Protein AF-A0AAU9TCP2-F1 (afdb_monomer_lite)

Foldseek 3Di:
DKDKDKDKDFAPPPADDPCVVVLVPPDPVVVVVDPDSADRIKMKIWIADPPQGTDDMDIDGDHDQCPDDPPDPDDDSHPVVVVVVVCVVVVVVCSVPDD

Secondary structure (DSSP, 8-state):
-EEEEEEEEE-TTS---S-HHHHHTS-HHHHTT-S-SS--EEEEEEEEETTTEEEEEEEE----S-SS-TT--S---HHHHHHHHHHHHHHHHHHHH--

InterPro domains:
  IPR006823 Neutral/alkaline nonlysosomal ceramidase [PTHR12670] (9-82)
  IPR031329 Neutral/alkaline non-lysosomal ceramidase, N-terminal [PF04734] (9-81)

pLDDT: mean 87.65, std 13.38, range [34.12, 97.81]

Radius of gyration: 17.83 Å; chains: 1; bounding box: 42×34×37 Å

Structure (mmCIF, N/CA/C/O backbone):
data_AF-A0AAU9TCP2-F1
#
_entry.id   AF-A0AAU9TCP2-F1
#
loop_
_atom_site.group_PDB
_atom_site.id
_atom_site.type_symbol
_atom_site.label_atom_id
_atom_site.label_alt_id
_atom_site.label_comp_id
_atom_site.label_asym_id
_atom_site.label_entity_id
_atom_site.label_seq_id
_atom_site.pdbx_PDB_ins_code
_atom_site.Cartn_x
_atom_site.Cartn_y
_atom_site.Cartn_z
_atom_site.occupancy
_atom_site.B_iso_or_equiv
_atom_site.auth_seq_id
_atom_site.auth_comp_id
_atom_site.auth_asym_id
_atom_site.auth_atom_id
_atom_site.pdbx_PDB_model_num
ATOM 1 N N . MET A 1 1 ? -22.428 -7.202 17.640 1.00 81.88 1 MET A N 1
ATOM 2 C CA . MET A 1 1 ? -21.483 -8.288 17.286 1.00 81.88 1 MET A CA 1
ATOM 3 C C . MET A 1 1 ? -20.485 -7.700 16.302 1.00 81.88 1 MET A C 1
ATOM 5 O O . MET A 1 1 ? -20.866 -6.869 15.490 1.00 81.88 1 MET A O 1
ATOM 9 N N . LEU A 1 2 ? -19.207 -8.092 16.375 1.00 84.62 2 LEU A N 1
ATOM 10 C CA . LEU A 1 2 ? -18.188 -7.555 15.469 1.00 84.62 2 LEU A CA 1
ATOM 11 C C . LEU A 1 2 ? -18.212 -8.294 14.123 1.00 84.62 2 LEU A C 1
ATOM 13 O O . LEU A 1 2 ? -17.959 -9.496 14.059 1.00 84.62 2 LEU A O 1
ATOM 17 N N . VAL A 1 3 ? -18.454 -7.549 13.051 1.00 89.56 3 VAL A N 1
ATOM 18 C CA . VAL A 1 3 ? -18.435 -7.990 11.658 1.00 89.56 3 VAL A CA 1
ATOM 19 C C . VAL A 1 3 ? -17.198 -7.430 10.952 1.00 89.56 3 VAL A C 1
ATOM 21 O O . VAL A 1 3 ? -16.872 -6.243 11.047 1.00 89.56 3 VAL A O 1
ATOM 24 N N . LEU A 1 4 ? -16.515 -8.295 10.199 1.00 90.94 4 LEU A N 1
ATOM 25 C CA . LEU A 1 4 ? -15.391 -7.922 9.344 1.00 90.94 4 LEU A CA 1
ATOM 26 C C . LEU A 1 4 ? -15.849 -7.788 7.893 1.00 90.94 4 LEU A C 1
ATOM 28 O O . LEU A 1 4 ? -16.424 -8.715 7.325 1.00 90.94 4 LEU A O 1
ATOM 32 N N . GLN A 1 5 ? -15.560 -6.643 7.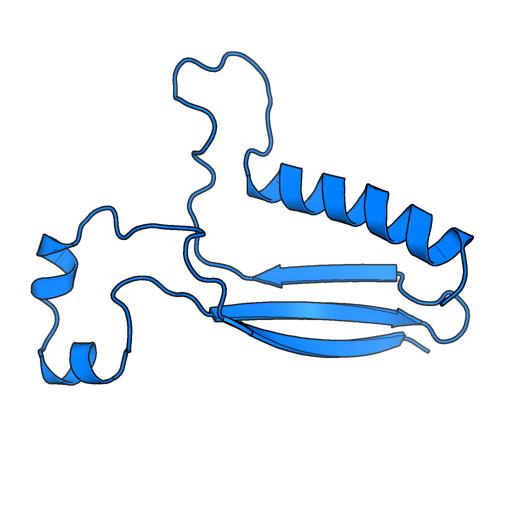278 1.00 89.50 5 GLN A N 1
ATOM 33 C CA . GLN A 1 5 ? -15.832 -6.399 5.862 1.00 89.50 5 GLN A CA 1
ATOM 34 C C . GLN A 1 5 ? -14.513 -6.209 5.107 1.00 89.50 5 GLN A C 1
ATOM 36 O O . GLN A 1 5 ? -13.785 -5.251 5.363 1.00 89.50 5 GLN A O 1
ATOM 41 N N . GLY A 1 6 ? -14.212 -7.119 4.179 1.00 93.56 6 GLY A N 1
ATOM 42 C CA . GLY A 1 6 ? -13.035 -7.048 3.310 1.00 93.56 6 GLY A CA 1
ATOM 43 C C . GLY A 1 6 ? -13.359 -6.415 1.958 1.00 93.56 6 GLY A C 1
ATOM 44 O O . GLY A 1 6 ? -14.383 -6.740 1.351 1.00 93.56 6 GLY A O 1
ATOM 45 N N . ARG A 1 7 ? -12.495 -5.519 1.473 1.00 93.25 7 ARG A N 1
ATOM 46 C CA . ARG A 1 7 ? -12.536 -4.981 0.105 1.00 93.25 7 ARG A CA 1
ATOM 47 C C . ARG A 1 7 ? -11.143 -4.998 -0.513 1.00 93.25 7 ARG A C 1
ATOM 49 O O . ARG A 1 7 ? -10.163 -4.745 0.179 1.00 93.25 7 ARG A O 1
ATOM 56 N N . ILE A 1 8 ? -11.096 -5.250 -1.814 1.00 96.00 8 ILE A N 1
ATOM 57 C CA . ILE A 1 8 ? -9.896 -5.153 -2.646 1.00 96.00 8 ILE A CA 1
ATOM 58 C C . ILE A 1 8 ? -10.201 -4.146 -3.755 1.00 96.00 8 ILE A C 1
ATOM 60 O O . ILE A 1 8 ? -11.333 -4.100 -4.246 1.00 96.00 8 ILE A O 1
ATOM 64 N N . GLY A 1 9 ? -9.226 -3.321 -4.120 1.00 94.81 9 GLY A N 1
ATOM 65 C CA . GLY A 1 9 ? -9.355 -2.396 -5.240 1.00 94.81 9 GLY A CA 1
ATOM 66 C C . GLY A 1 9 ? -8.008 -1.924 -5.764 1.00 94.81 9 GLY A C 1
ATOM 67 O O . GLY A 1 9 ? -7.017 -1.949 -5.039 1.00 94.81 9 GLY A O 1
ATOM 68 N N . ASP A 1 10 ? -7.998 -1.472 -7.015 1.00 95.56 10 ASP A N 1
ATOM 69 C CA . ASP A 1 10 ? -6.817 -0.884 -7.639 1.00 95.56 10 ASP A CA 1
ATOM 70 C C . ASP A 1 10 ? -6.688 0.598 -7.279 1.00 95.56 10 ASP A C 1
ATOM 72 O O . ASP A 1 10 ? -7.612 1.390 -7.490 1.00 95.56 10 ASP A O 1
ATOM 76 N N . LEU A 1 11 ? -5.512 0.983 -6.790 1.00 94.12 11 LEU A N 1
ATOM 77 C CA . LEU A 1 11 ? -5.114 2.365 -6.575 1.00 94.12 11 LEU A CA 1
ATOM 78 C C . LEU A 1 11 ? -3.975 2.726 -7.532 1.00 94.12 11 LEU A C 1
ATOM 80 O O . LEU A 1 11 ? -2.800 2.446 -7.290 1.00 94.12 11 LEU A O 1
ATOM 84 N N . LEU A 1 12 ? -4.352 3.357 -8.641 1.00 94.31 12 LEU A N 1
ATOM 85 C CA . LEU A 1 12 ? -3.416 3.863 -9.640 1.00 94.31 12 LEU A CA 1
ATOM 86 C C . LEU A 1 12 ? -2.792 5.187 -9.174 1.00 94.31 12 LEU A C 1
ATOM 88 O O . LEU A 1 12 ? -3.356 5.897 -8.344 1.00 94.31 12 LEU A O 1
ATOM 92 N N . ASP A 1 13 ? -1.611 5.504 -9.704 1.00 92.81 13 ASP A N 1
ATOM 93 C CA . ASP A 1 13 ? -0.907 6.782 -9.505 1.00 92.81 13 ASP A CA 1
ATOM 94 C C . ASP A 1 13 ? -0.519 7.131 -8.049 1.00 92.81 13 ASP A C 1
ATOM 96 O O . ASP A 1 13 ? -0.124 8.257 -7.752 1.00 92.81 13 ASP A O 1
ATOM 100 N N . ALA A 1 14 ? -0.548 6.155 -7.134 1.00 92.75 14 ALA A N 1
ATOM 101 C CA . ALA A 1 14 ? -0.141 6.316 -5.729 1.00 92.75 14 ALA A CA 1
ATOM 102 C C . ALA A 1 14 ? 1.302 5.852 -5.427 1.00 92.75 14 ALA A C 1
ATOM 104 O O . ALA A 1 14 ? 1.728 5.776 -4.268 1.00 92.75 14 ALA A O 1
ATOM 105 N N . GLY A 1 15 ? 2.076 5.538 -6.466 1.00 90.25 15 GLY A N 1
ATOM 106 C CA . GLY A 1 15 ? 3.461 5.101 -6.349 1.00 90.25 15 GLY A CA 1
ATOM 107 C C . GLY A 1 15 ? 4.130 4.901 -7.705 1.00 90.25 15 GLY A C 1
ATOM 108 O O . GLY A 1 15 ? 3.482 4.876 -8.748 1.00 90.25 15 GLY A O 1
ATOM 109 N N . VAL A 1 16 ? 5.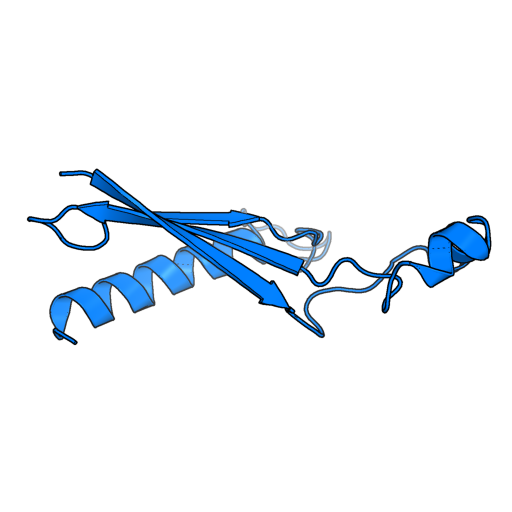453 4.750 -7.680 1.00 93.38 16 VAL A N 1
ATOM 110 C CA . VAL A 1 16 ? 6.264 4.425 -8.858 1.00 93.38 16 VAL A CA 1
ATOM 111 C C . VAL A 1 16 ? 7.329 3.402 -8.481 1.00 93.38 16 VAL A C 1
ATOM 113 O O . VAL A 1 16 ? 7.846 3.403 -7.360 1.00 93.38 16 VAL A O 1
ATOM 116 N N . ASN A 1 17 ? 7.696 2.539 -9.425 1.00 94.12 17 ASN A N 1
ATOM 117 C CA . ASN A 1 17 ? 8.823 1.640 -9.243 1.00 94.12 17 ASN A CA 1
ATOM 118 C C . ASN A 1 17 ? 10.128 2.450 -9.294 1.00 94.12 17 ASN A C 1
ATOM 120 O O . ASN A 1 17 ? 10.529 2.942 -10.347 1.00 94.12 17 ASN A O 1
ATOM 124 N N . ARG A 1 18 ? 10.806 2.576 -8.149 1.00 94.38 18 ARG A N 1
ATOM 125 C CA . ARG A 1 18 ? 12.078 3.312 -8.018 1.00 94.38 18 ARG A CA 1
ATOM 126 C C . ARG A 1 18 ? 13.294 2.591 -8.622 1.00 94.38 18 ARG A C 1
ATOM 128 O O . ARG A 1 18 ? 14.407 3.105 -8.553 1.00 94.38 18 ARG A O 1
ATOM 135 N N . SER A 1 19 ? 13.126 1.383 -9.160 1.00 95.06 19 SER A N 1
ATOM 136 C CA . SER A 1 19 ? 14.196 0.574 -9.762 1.00 95.06 19 SER A CA 1
ATOM 137 C C . SER A 1 19 ? 13.672 -0.260 -10.945 1.00 95.06 19 SER A C 1
ATOM 139 O O . SER A 1 19 ? 13.722 -1.493 -10.914 1.00 95.06 19 SER A O 1
ATOM 141 N N . PRO A 1 20 ? 13.180 0.388 -12.019 1.00 94.88 20 PRO A N 1
ATOM 142 C CA . PRO A 1 20 ? 12.531 -0.308 -13.130 1.00 94.88 20 PRO A CA 1
ATOM 143 C C . PRO A 1 20 ? 13.487 -1.237 -13.890 1.00 94.88 20 PRO A C 1
ATOM 145 O O . PRO A 1 20 ? 13.067 -2.291 -14.357 1.00 94.88 20 PRO A O 1
ATOM 148 N N . SER A 1 21 ? 14.777 -0.899 -13.974 1.00 95.94 21 SER A N 1
ATOM 149 C CA . SER A 1 21 ? 15.793 -1.754 -14.602 1.00 95.94 21 SER A CA 1
ATOM 150 C C . SER A 1 21 ? 15.967 -3.088 -13.874 1.00 95.94 21 SER A C 1
ATOM 152 O O . SER A 1 21 ? 16.089 -4.121 -14.523 1.00 95.94 21 SER A O 1
ATOM 154 N N . ALA A 1 22 ? 15.926 -3.086 -12.539 1.00 95.31 22 ALA A N 1
ATOM 155 C CA . ALA A 1 22 ? 15.995 -4.309 -11.745 1.00 95.31 22 ALA A CA 1
ATOM 156 C C . ALA A 1 22 ? 14.747 -5.177 -11.946 1.00 95.31 22 ALA A C 1
ATOM 158 O 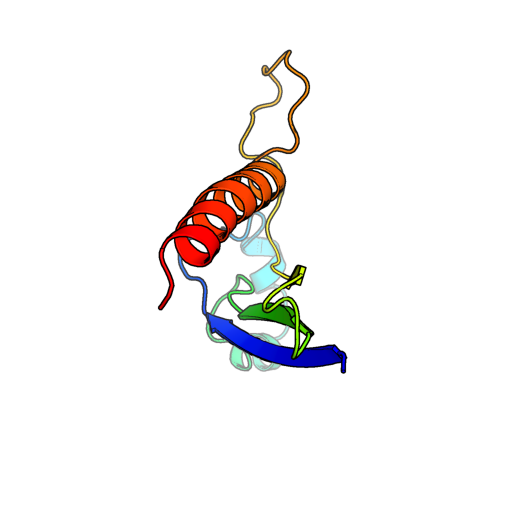O . ALA A 1 22 ? 14.875 -6.383 -12.122 1.00 95.31 22 ALA A O 1
ATOM 159 N N . TYR A 1 23 ? 13.559 -4.566 -12.002 1.00 95.75 23 TYR A N 1
ATOM 160 C CA . TYR A 1 23 ? 12.319 -5.284 -12.309 1.00 95.75 23 TYR A CA 1
ATOM 161 C C . TYR A 1 23 ? 12.366 -5.961 -13.688 1.00 95.75 23 TYR A C 1
ATOM 163 O O . TYR A 1 23 ? 11.923 -7.095 -13.830 1.00 95.75 23 TYR A O 1
ATOM 171 N N . LEU A 1 24 ? 12.949 -5.315 -14.705 1.00 96.50 24 LEU A N 1
ATOM 172 C CA . LEU A 1 24 ? 13.086 -5.899 -16.047 1.00 96.50 24 LEU A CA 1
ATOM 173 C C . LEU A 1 24 ? 13.983 -7.146 -16.100 1.00 96.50 24 LEU A C 1
ATOM 175 O O . LEU A 1 24 ? 13.863 -7.915 -17.055 1.00 96.50 24 LEU A O 1
ATOM 179 N N . ASN A 1 25 ? 14.824 -7.371 -15.086 1.00 97.25 25 ASN A N 1
ATOM 180 C CA . ASN A 1 25 ? 15.629 -8.587 -14.968 1.00 97.25 25 ASN A CA 1
ATOM 181 C C . ASN A 1 25 ? 14.816 -9.802 -14.493 1.00 97.25 25 ASN A C 1
ATOM 183 O O . ASN A 1 25 ? 15.325 -10.922 -14.552 1.00 97.25 25 ASN A O 1
ATOM 187 N N . ASN A 1 26 ? 13.568 -9.618 -14.050 1.00 97.00 26 ASN A N 1
ATOM 188 C CA . ASN A 1 26 ? 12.695 -10.744 -13.748 1.00 97.00 26 ASN A CA 1
ATOM 189 C C . ASN A 1 26 ? 12.321 -11.515 -15.033 1.00 97.00 26 ASN A C 1
ATOM 191 O O . ASN A 1 26 ? 12.151 -10.898 -16.100 1.00 97.00 26 ASN A O 1
ATOM 195 N N . PRO A 1 27 ? 12.133 -12.849 -14.953 1.00 97.81 27 PRO A N 1
ATOM 196 C CA . PRO A 1 27 ? 11.719 -13.668 -16.089 1.00 97.81 27 PRO A CA 1
ATOM 197 C C . PRO A 1 27 ? 10.490 -13.098 -16.804 1.00 97.81 27 PRO A C 1
ATOM 199 O O . PRO A 1 27 ? 9.530 -12.667 -16.169 1.00 97.81 27 PRO A O 1
ATOM 202 N N . ALA A 1 28 ? 10.492 -13.122 -18.139 1.00 96.69 28 ALA A N 1
ATOM 203 C CA . ALA A 1 28 ? 9.390 -12.564 -18.928 1.00 96.69 28 ALA A CA 1
ATOM 204 C C . ALA A 1 28 ? 8.036 -13.233 -18.618 1.00 96.69 28 ALA A C 1
ATOM 206 O O . ALA A 1 28 ? 7.017 -12.550 -18.594 1.00 96.69 28 ALA A O 1
ATOM 207 N N . GLU A 1 29 ? 8.043 -14.540 -18.332 1.00 97.31 29 GLU A N 1
ATOM 208 C CA . GLU A 1 29 ? 6.860 -15.302 -17.906 1.00 97.31 29 GLU A CA 1
ATOM 209 C C . GLU A 1 29 ? 6.326 -14.864 -16.534 1.00 97.31 29 GLU A C 1
ATOM 211 O O . GLU A 1 29 ? 5.130 -14.948 -16.275 1.00 97.31 29 GLU A O 1
ATOM 216 N N . GLU A 1 30 ? 7.191 -14.397 -15.632 1.00 97.00 30 GLU A N 1
ATOM 217 C CA . GLU A 1 30 ? 6.756 -13.874 -14.336 1.00 97.00 30 GLU A CA 1
ATOM 218 C C . GLU A 1 30 ? 6.156 -12.476 -14.501 1.00 97.00 30 GLU A C 1
ATOM 220 O O . GLU A 1 30 ? 5.037 -12.231 -14.054 1.00 97.00 30 GLU A O 1
ATOM 225 N N . ARG A 1 31 ? 6.831 -11.596 -15.249 1.00 96.81 31 ARG A N 1
ATOM 226 C CA . ARG A 1 31 ? 6.348 -10.233 -15.513 1.00 96.81 31 ARG A CA 1
ATOM 227 C C . ARG A 1 31 ? 5.014 -10.201 -16.254 1.00 96.81 31 ARG A C 1
ATOM 229 O O . ARG A 1 31 ? 4.204 -9.325 -15.981 1.00 96.81 31 ARG A O 1
ATOM 236 N N . SER A 1 32 ? 4.760 -11.146 -17.161 1.00 96.31 32 SER A N 1
ATOM 237 C CA . SER A 1 32 ? 3.503 -11.202 -17.922 1.00 96.31 32 SER A CA 1
ATOM 238 C C . SER A 1 32 ? 2.272 -11.534 -17.072 1.00 96.31 32 SER A C 1
ATOM 240 O O . SER A 1 32 ? 1.152 -11.320 -17.534 1.00 96.31 32 SER A O 1
ATOM 242 N N . LYS A 1 33 ? 2.453 -12.012 -15.830 1.00 96.81 33 LYS A N 1
ATOM 243 C CA . LYS A 1 33 ? 1.357 -12.254 -14.875 1.00 96.81 33 LYS A CA 1
ATOM 244 C C . LYS A 1 33 ? 0.794 -10.967 -14.275 1.00 96.81 33 LYS A C 1
ATOM 246 O O . LYS A 1 33 ? -0.299 -10.993 -13.717 1.00 96.81 33 LYS A O 1
ATOM 251 N N . TYR A 1 34 ? 1.521 -9.857 -14.383 1.00 94.44 34 TYR A N 1
ATOM 252 C CA . TYR A 1 34 ? 1.172 -8.589 -13.755 1.00 94.44 34 TYR A CA 1
ATO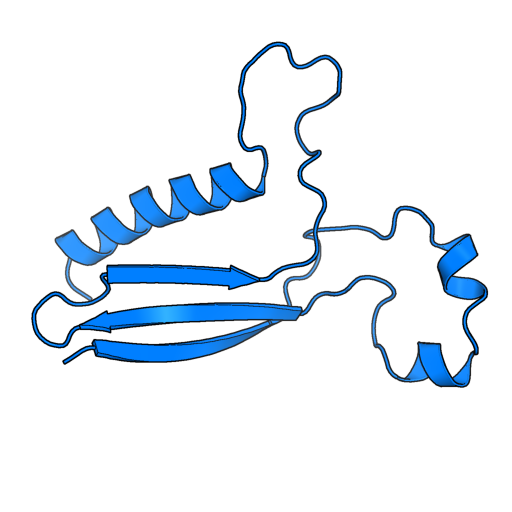M 253 C C . TYR A 1 34 ? 0.957 -7.507 -14.810 1.00 94.44 34 TYR A C 1
ATOM 255 O O . TYR A 1 34 ? 1.703 -7.388 -15.780 1.00 94.44 34 TYR A O 1
ATOM 263 N N . LYS A 1 35 ? -0.069 -6.677 -14.609 1.00 93.62 35 LYS A N 1
ATOM 264 C CA . LYS A 1 35 ? -0.401 -5.574 -15.523 1.00 93.62 35 LYS A CA 1
ATOM 265 C C . LYS A 1 35 ? 0.576 -4.396 -15.410 1.00 93.62 35 LYS A C 1
ATOM 267 O O . LYS A 1 35 ? 0.775 -3.659 -16.374 1.00 93.62 35 LYS A O 1
ATOM 272 N N . HIS A 1 36 ? 1.171 -4.216 -14.233 1.00 93.81 36 HIS A N 1
ATOM 273 C CA . HIS A 1 36 ? 2.022 -3.084 -13.884 1.00 93.81 36 HIS A CA 1
ATOM 274 C C . HIS A 1 36 ? 3.313 -3.569 -13.212 1.00 93.81 36 HIS A C 1
ATOM 276 O O . HIS A 1 36 ? 3.369 -4.660 -12.652 1.00 93.81 36 HIS A O 1
ATOM 282 N N . ASN A 1 37 ? 4.355 -2.735 -13.241 1.00 94.12 37 ASN A N 1
ATOM 283 C CA . ASN A 1 37 ? 5.602 -2.964 -12.498 1.00 94.12 37 ASN A CA 1
ATOM 284 C C . ASN A 1 37 ? 5.580 -2.348 -11.086 1.00 94.12 37 ASN A C 1
ATOM 286 O O . ASN A 1 37 ? 6.624 -2.236 -10.439 1.00 94.12 37 ASN A O 1
ATOM 290 N N . VAL A 1 38 ? 4.401 -1.912 -10.651 1.00 94.25 38 VAL A N 1
ATOM 291 C CA . VAL A 1 38 ? 4.065 -1.402 -9.323 1.00 94.25 38 VAL A CA 1
ATOM 292 C C . VAL A 1 38 ? 2.870 -2.215 -8.848 1.00 94.25 38 VAL A C 1
ATOM 294 O O . VAL A 1 38 ? 1.997 -2.535 -9.654 1.00 94.25 38 VAL A O 1
ATOM 297 N N . ASP A 1 39 ? 2.841 -2.546 -7.563 1.00 94.38 39 ASP A N 1
ATOM 298 C CA . ASP A 1 39 ? 1.675 -3.169 -6.949 1.00 94.38 39 ASP A CA 1
ATOM 299 C C . ASP A 1 39 ? 0.592 -2.106 -6.724 1.00 94.38 39 ASP A C 1
ATOM 301 O O . ASP A 1 39 ? 0.784 -1.155 -5.962 1.00 94.38 39 ASP A O 1
ATOM 305 N N . THR A 1 40 ? -0.507 -2.233 -7.465 1.00 95.75 40 THR A N 1
ATOM 306 C CA . THR A 1 40 ? -1.649 -1.314 -7.415 1.00 95.75 40 THR A CA 1
ATOM 307 C C . THR A 1 40 ? -2.748 -1.818 -6.493 1.00 95.75 40 THR A C 1
ATOM 309 O O . THR A 1 40 ? -3.688 -1.072 -6.230 1.00 95.75 40 THR A O 1
ATOM 312 N N . GLU A 1 41 ? -2.656 -3.050 -5.990 1.00 96.25 41 GLU A N 1
ATOM 313 C CA . GLU A 1 41 ? -3.724 -3.644 -5.203 1.00 96.25 41 GLU A CA 1
ATOM 314 C C . GLU A 1 41 ? -3.702 -3.101 -3.770 1.00 96.25 41 GLU A C 1
ATOM 316 O O . GLU A 1 41 ? -2.706 -3.153 -3.045 1.00 96.25 41 GLU A O 1
ATOM 321 N N . MET A 1 42 ? -4.843 -2.575 -3.343 1.00 96.69 42 ME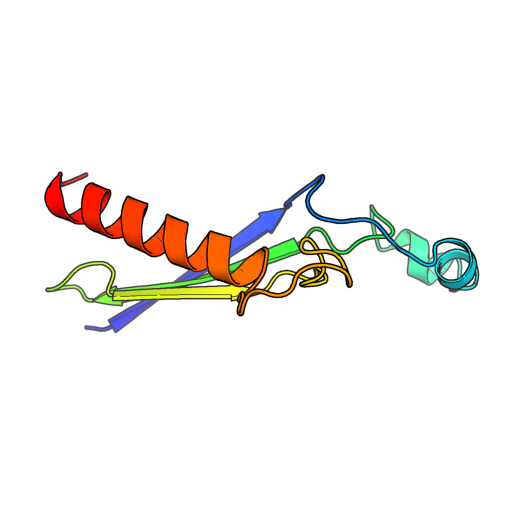T A N 1
ATOM 322 C CA . MET A 1 42 ? -5.085 -2.144 -1.979 1.00 96.69 42 MET A CA 1
ATOM 323 C C . MET A 1 42 ? -6.103 -3.074 -1.328 1.00 96.69 42 MET A C 1
ATOM 325 O O . MET A 1 42 ? -7.220 -3.238 -1.823 1.00 96.69 42 MET A O 1
ATOM 329 N N . THR A 1 43 ? -5.754 -3.614 -0.162 1.00 95.56 43 THR A N 1
ATOM 330 C CA . THR A 1 43 ? -6.675 -4.401 0.667 1.00 95.56 43 THR A CA 1
ATOM 331 C C . THR A 1 43 ? -7.155 -3.578 1.857 1.00 95.56 43 THR A C 1
ATOM 333 O O . THR A 1 43 ? -6.353 -3.062 2.633 1.00 95.56 43 THR A O 1
ATOM 336 N N . LEU A 1 44 ? -8.471 -3.480 2.038 1.00 93.50 44 LEU A N 1
ATOM 337 C CA . LEU A 1 44 ? -9.118 -2.822 3.171 1.00 93.50 44 LEU A CA 1
ATOM 338 C C . LEU A 1 44 ? -9.878 -3.850 4.012 1.00 93.50 44 LEU A C 1
ATOM 340 O O . LEU A 1 44 ? -10.775 -4.528 3.514 1.00 93.50 44 LEU A O 1
ATOM 344 N N . LEU A 1 45 ? -9.582 -3.888 5.307 1.00 93.88 45 LEU A N 1
ATOM 345 C CA . LEU A 1 45 ? -10.360 -4.599 6.312 1.00 93.88 45 LEU A CA 1
ATOM 346 C C . LEU A 1 45 ? -11.067 -3.582 7.206 1.00 93.88 45 LEU A C 1
ATOM 348 O O . LEU A 1 45 ? -10.420 -2.795 7.892 1.00 93.88 45 LEU A O 1
ATOM 352 N N . LYS A 1 46 ? -12.396 -3.585 7.202 1.00 90.88 46 LYS A N 1
ATOM 353 C CA . LYS A 1 46 ? -13.219 -2.693 8.021 1.00 90.88 46 LYS A CA 1
ATOM 354 C C . LYS A 1 46 ? -13.824 -3.461 9.194 1.00 90.88 46 LYS A C 1
ATOM 356 O O . LYS A 1 46 ? -14.379 -4.543 9.008 1.00 90.88 46 LYS A O 1
ATOM 361 N N . PHE A 1 47 ? -13.735 -2.864 10.377 1.00 91.31 47 PHE A N 1
ATOM 362 C CA . PHE A 1 47 ? -14.296 -3.373 11.624 1.00 91.31 47 PHE A CA 1
ATOM 363 C C . PHE A 1 47 ? -15.617 -2.653 11.890 1.00 91.31 47 PHE A C 1
ATOM 365 O O . PHE A 1 47 ? -15.630 -1.427 12.046 1.00 91.31 47 PHE A O 1
ATOM 372 N N . VAL A 1 48 ? -16.719 -3.397 11.904 1.00 90.12 48 VAL A N 1
ATOM 373 C CA . VAL A 1 48 ? -18.068 -2.865 12.117 1.00 90.12 48 VAL A CA 1
ATOM 374 C C . VAL A 1 48 ? -18.702 -3.618 13.267 1.00 90.12 48 VAL A C 1
ATOM 376 O O . VAL A 1 48 ? -18.698 -4.840 13.259 1.00 90.12 48 VAL A O 1
ATOM 379 N N . ASP A 1 49 ? -19.230 -2.907 14.247 1.00 89.44 49 ASP A N 1
ATOM 380 C CA . ASP A 1 49 ? -20.108 -3.490 15.248 1.00 89.44 49 ASP A CA 1
ATOM 381 C C . ASP A 1 49 ? -21.559 -3.094 14.974 1.00 89.44 49 ASP A C 1
ATOM 383 O O . ASP A 1 49 ? -21.839 -1.999 14.486 1.00 89.44 49 ASP A O 1
ATOM 387 N N . ASP A 1 50 ? -22.473 -4.008 15.272 1.00 87.06 50 ASP A N 1
ATOM 388 C CA . ASP A 1 50 ? -23.901 -3.823 15.006 1.00 87.06 50 ASP A CA 1
ATOM 389 C C . ASP A 1 50 ? -24.546 -2.701 15.838 1.00 87.06 50 ASP A C 1
ATOM 391 O O . ASP A 1 50 ? -25.532 -2.116 15.399 1.00 87.06 50 ASP A O 1
ATOM 395 N N . GLU A 1 51 ? -24.015 -2.395 17.025 1.00 88.19 51 GLU A N 1
ATOM 396 C CA . GLU A 1 51 ? -24.543 -1.354 17.916 1.00 88.19 51 GLU A CA 1
ATOM 397 C C . GLU A 1 51 ? -23.869 -0.004 17.655 1.00 88.19 51 GLU A C 1
ATOM 399 O O . GLU A 1 51 ? -24.532 1.032 17.601 1.00 88.19 51 GLU A O 1
ATOM 404 N N . TRP A 1 52 ? -22.545 -0.009 17.479 1.00 84.06 52 TRP A N 1
ATOM 405 C CA . TRP A 1 52 ? -21.732 1.215 17.409 1.00 84.06 52 TRP A CA 1
ATOM 406 C C . TRP A 1 52 ? -21.380 1.649 15.981 1.00 84.06 52 TRP A C 1
ATOM 408 O O . TRP A 1 52 ? -20.778 2.705 15.778 1.00 84.06 52 TRP A O 1
ATOM 418 N N . GLY A 1 53 ? -21.731 0.847 14.975 1.00 85.19 53 GLY A N 1
ATOM 419 C CA . GLY A 1 53 ? -21.359 1.099 13.591 1.00 85.19 53 GLY A CA 1
ATOM 420 C C . GLY A 1 53 ? -19.874 0.828 13.343 1.00 85.19 53 GLY A C 1
ATOM 421 O O . GLY A 1 53 ? -19.299 -0.126 13.861 1.00 85.19 53 GLY A O 1
ATOM 422 N N . SER A 1 54 ? -19.211 1.621 12.494 1.00 85.56 54 SER A N 1
ATOM 423 C CA . SER A 1 54 ? -17.809 1.303 12.162 1.00 85.56 54 SER A CA 1
ATOM 424 C C . SER A 1 54 ? -16.847 1.775 13.242 1.00 85.56 54 SER A C 1
ATOM 426 O O . SER A 1 54 ? -16.800 2.955 13.573 1.00 85.56 54 SER A O 1
ATOM 428 N N . ILE A 1 55 ? -16.011 0.857 13.713 1.00 88.50 55 ILE A N 1
ATOM 429 C CA . ILE A 1 55 ? -15.071 1.091 14.814 1.00 88.50 55 ILE A CA 1
ATOM 430 C C . ILE A 1 55 ? -13.674 1.422 14.281 1.00 88.50 55 ILE A C 1
ATOM 432 O O . ILE A 1 55 ? -12.912 2.160 14.903 1.00 88.50 55 ILE A O 1
ATOM 436 N N . GLY A 1 56 ? -13.317 0.886 13.115 1.00 87.50 56 GLY A N 1
ATOM 437 C CA . GLY A 1 56 ? -11.960 1.003 12.603 1.00 87.50 56 GLY A CA 1
ATOM 438 C C . GLY A 1 56 ? -11.800 0.465 11.196 1.00 87.50 56 GLY A C 1
ATOM 439 O O . GLY A 1 56 ? -12.693 -0.172 10.632 1.00 87.50 56 GLY A O 1
ATOM 440 N N . SER A 1 57 ? -10.613 0.682 10.642 1.00 91.25 57 SER A N 1
ATOM 441 C CA . SER A 1 57 ? -10.175 -0.016 9.443 1.00 91.25 57 SER A CA 1
ATOM 442 C C . SER A 1 57 ? -8.670 -0.250 9.448 1.00 91.25 57 SER A C 1
ATOM 444 O O . SER A 1 57 ? -7.920 0.444 10.133 1.00 91.25 57 SER A O 1
ATOM 446 N N . PHE A 1 58 ? -8.249 -1.248 8.686 1.00 92.50 58 PHE A N 1
ATOM 447 C CA . PHE A 1 58 ? -6.867 -1.559 8.384 1.00 92.50 58 PHE A CA 1
ATOM 448 C C . PHE A 1 58 ? -6.696 -1.584 6.868 1.00 92.50 58 PHE A C 1
ATOM 450 O O . PHE A 1 58 ? -7.505 -2.192 6.167 1.00 92.50 58 PHE A O 1
ATOM 457 N N . ASN A 1 59 ? -5.663 -0.915 6.368 1.00 93.38 59 ASN A N 1
ATOM 458 C CA . ASN A 1 59 ? -5.405 -0.785 4.942 1.00 93.38 59 ASN A CA 1
ATOM 459 C C . ASN A 1 59 ? -3.989 -1.268 4.613 1.00 93.38 59 ASN A C 1
ATOM 461 O O . ASN A 1 59 ? -3.024 -0.827 5.239 1.00 93.38 59 ASN A O 1
ATOM 465 N N . TRP A 1 60 ? -3.880 -2.168 3.639 1.00 95.19 60 TRP A N 1
ATOM 466 C CA . TRP A 1 60 ? -2.617 -2.671 3.120 1.00 95.19 60 TRP A CA 1
ATOM 467 C C . TRP A 1 60 ? -2.406 -2.160 1.698 1.00 95.19 60 TRP A C 1
ATOM 469 O O . TRP A 1 60 ? -3.193 -2.478 0.808 1.00 95.19 60 TRP A O 1
ATOM 479 N N . PHE A 1 61 ? -1.338 -1.386 1.499 1.00 96.12 61 PHE A N 1
ATOM 480 C CA . PHE A 1 61 ? -0.940 -0.855 0.196 1.00 96.12 61 PHE A CA 1
ATOM 481 C C . PHE A 1 61 ? 0.577 -0.626 0.127 1.00 96.12 61 PHE A C 1
ATOM 483 O O . PHE A 1 61 ? 1.187 -0.049 1.043 1.00 96.12 61 PHE A O 1
ATOM 490 N N . ALA A 1 62 ? 1.200 -1.077 -0.962 1.00 92.19 62 ALA A N 1
ATOM 491 C CA . ALA A 1 62 ? 2.648 -1.094 -1.132 1.00 92.19 62 ALA A CA 1
ATOM 492 C C . ALA A 1 62 ? 3.191 0.240 -1.679 1.00 92.19 62 ALA A C 1
ATOM 494 O O . ALA A 1 62 ? 3.518 0.380 -2.853 1.00 92.19 62 ALA A O 1
ATOM 495 N N . THR A 1 63 ? 3.360 1.225 -0.792 1.00 93.25 63 THR A N 1
ATOM 496 C CA . THR A 1 63 ? 4.061 2.482 -1.109 1.00 93.25 63 THR A CA 1
ATOM 497 C C . THR A 1 63 ? 5.067 2.877 -0.025 1.00 93.25 63 THR A C 1
ATOM 499 O O . THR A 1 63 ? 4.949 2.477 1.144 1.00 93.25 63 THR A O 1
ATOM 502 N N . HIS A 1 64 ? 6.084 3.650 -0.407 1.00 91.88 64 HIS A N 1
ATOM 503 C CA . HIS A 1 64 ? 7.092 4.173 0.515 1.00 91.88 64 HIS A CA 1
ATOM 504 C C . HIS A 1 64 ? 6.560 5.403 1.265 1.00 91.88 64 HIS A C 1
ATOM 506 O O . HIS A 1 64 ? 6.025 6.323 0.654 1.00 91.88 64 HIS A O 1
ATOM 512 N N . GLY A 1 65 ? 6.761 5.448 2.586 1.00 87.75 65 GLY A N 1
ATOM 513 C CA . GLY A 1 65 ? 6.491 6.633 3.413 1.00 87.75 65 GLY A CA 1
ATOM 514 C C . GLY A 1 65 ? 7.628 7.647 3.316 1.00 87.75 65 GLY A C 1
ATOM 515 O O . GLY A 1 65 ? 8.364 7.835 4.279 1.00 87.75 65 GLY A O 1
ATOM 516 N N . THR A 1 66 ? 7.840 8.198 2.123 1.00 89.81 66 THR A N 1
ATOM 517 C CA . THR A 1 66 ? 8.932 9.139 1.821 1.00 89.81 66 THR A CA 1
ATOM 518 C C . THR A 1 66 ? 8.445 10.362 1.040 1.00 89.81 66 THR A C 1
ATOM 520 O O . THR A 1 66 ? 9.184 10.904 0.218 1.00 89.81 66 THR A O 1
ATOM 523 N N . SER A 1 67 ? 7.188 10.767 1.230 1.00 91.88 67 SER A N 1
ATOM 524 C CA . SER A 1 67 ? 6.641 12.000 0.652 1.00 91.88 67 SER A CA 1
ATOM 525 C C . SER A 1 67 ? 7.272 13.245 1.278 1.00 91.88 67 SER A C 1
ATOM 527 O O . SER A 1 67 ? 7.494 14.237 0.587 1.00 91.88 67 SER A O 1
ATOM 529 N N . MET A 1 68 ? 7.608 13.193 2.565 1.00 89.44 68 MET A N 1
ATOM 530 C CA . MET A 1 68 ? 8.440 14.188 3.225 1.00 89.44 68 MET A CA 1
ATOM 531 C C . MET A 1 68 ? 9.902 13.927 2.864 1.00 89.44 68 MET A C 1
ATOM 533 O O . MET A 1 68 ? 10.431 12.828 3.036 1.00 89.44 68 MET A O 1
ATOM 537 N N . SER A 1 69 ? 10.575 14.955 2.351 1.00 88.19 69 SER A N 1
ATOM 538 C CA . SER A 1 69 ? 11.975 14.846 1.952 1.00 88.19 69 SER A CA 1
ATOM 539 C C . SER A 1 69 ? 12.904 14.740 3.165 1.00 88.19 69 SER A C 1
ATOM 541 O O . SER A 1 69 ? 12.558 15.098 4.291 1.00 88.19 69 SER A O 1
ATOM 543 N N . ARG A 1 70 ? 14.154 14.334 2.917 1.00 87.56 70 ARG A N 1
ATOM 544 C CA . ARG A 1 70 ? 15.214 14.278 3.938 1.00 87.56 70 ARG A CA 1
ATOM 545 C C . ARG A 1 70 ? 15.452 15.613 4.664 1.00 87.56 70 ARG A C 1
ATOM 547 O O . ARG A 1 70 ? 15.963 15.604 5.776 1.00 87.56 70 ARG A O 1
ATOM 554 N N . SER A 1 71 ? 15.136 16.749 4.041 1.00 91.62 71 SER A N 1
ATOM 555 C CA . SER A 1 71 ? 15.314 18.073 4.649 1.00 91.62 71 SER A CA 1
ATOM 556 C C . SER A 1 71 ? 14.196 18.454 5.622 1.00 91.62 71 SER A C 1
ATOM 558 O O . SER A 1 71 ? 14.296 19.496 6.264 1.00 91.62 71 SER A O 1
ATOM 560 N N . ASN A 1 72 ? 13.130 17.655 5.727 1.00 90.62 72 ASN A N 1
ATOM 561 C CA 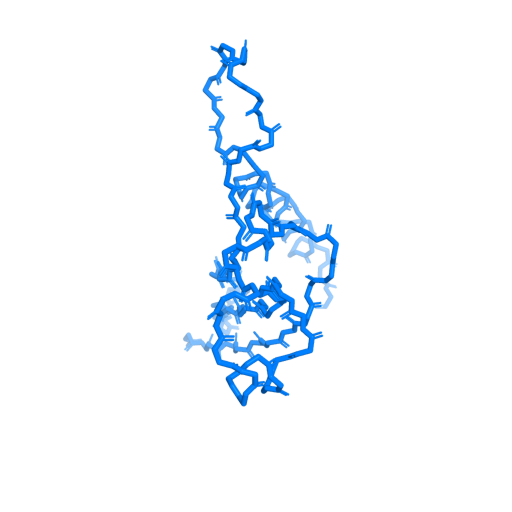. ASN A 1 72 ? 12.082 17.883 6.710 1.00 90.62 72 ASN A CA 1
ATOM 562 C C . ASN A 1 72 ? 12.629 17.684 8.134 1.00 90.62 72 ASN A C 1
ATOM 564 O O . ASN A 1 72 ? 13.177 16.633 8.456 1.00 90.62 72 ASN A O 1
ATOM 568 N N . SER A 1 73 ? 12.445 18.685 8.992 1.00 92.12 73 SER A N 1
ATOM 569 C CA . SER A 1 73 ? 12.894 18.676 10.390 1.00 92.12 73 SER A CA 1
ATOM 570 C C . SER A 1 73 ? 11.778 18.361 11.391 1.00 92.12 73 SER A C 1
ATOM 572 O O . SER A 1 73 ? 12.025 18.326 12.595 1.00 92.12 73 SER A O 1
ATOM 574 N N . LEU A 1 74 ? 10.549 18.142 10.913 1.00 93.75 74 LEU A N 1
ATOM 575 C CA . LEU A 1 74 ? 9.379 17.888 11.750 1.00 93.75 74 LEU A CA 1
ATOM 576 C C . LEU A 1 74 ? 9.087 16.391 11.872 1.00 93.75 74 LEU A C 1
ATOM 578 O O . LEU A 1 74 ? 9.184 15.649 10.893 1.00 93.75 74 LEU A O 1
ATOM 582 N N . ILE A 1 75 ? 8.647 15.961 13.056 1.00 91.38 75 ILE A N 1
ATOM 583 C CA . ILE A 1 75 ? 8.103 14.613 13.255 1.00 91.38 75 ILE A CA 1
ATOM 584 C C . ILE A 1 75 ? 6.846 14.471 12.387 1.00 91.38 75 ILE A C 1
ATOM 586 O O . ILE A 1 75 ? 5.932 15.288 12.475 1.00 91.38 75 ILE A O 1
ATOM 590 N N . SER A 1 76 ? 6.806 13.440 11.544 1.00 91.88 76 SER A N 1
ATOM 591 C CA . SER A 1 76 ? 5.695 13.171 10.630 1.00 91.88 76 SER A CA 1
ATOM 592 C C . SER A 1 76 ? 5.536 11.670 10.417 1.00 91.88 76 SER A C 1
ATOM 594 O O . SER A 1 76 ? 6.528 10.948 10.339 1.00 91.88 76 SER A O 1
ATOM 596 N N . GLY A 1 77 ? 4.292 11.208 10.298 1.00 87.31 77 GLY A N 1
ATOM 597 C CA . GLY A 1 77 ? 3.978 9.850 9.845 1.00 87.31 77 GLY A CA 1
ATOM 598 C C . GLY A 1 77 ? 3.826 9.729 8.319 1.00 87.31 77 GLY A C 1
ATOM 599 O O . GLY A 1 77 ? 3.397 8.687 7.824 1.00 87.31 77 GLY A O 1
ATOM 600 N N . ASP A 1 78 ? 4.192 10.785 7.582 1.00 94.38 78 ASP A N 1
ATOM 601 C CA . ASP A 1 78 ? 4.255 10.827 6.119 1.00 94.38 78 ASP A CA 1
ATOM 602 C C . ASP A 1 78 ? 2.891 10.547 5.445 1.00 94.38 78 ASP A C 1
ATOM 604 O O . ASP A 1 78 ? 1.829 10.789 6.024 1.00 94.38 78 ASP A O 1
ATOM 608 N N . ASN A 1 79 ? 2.891 10.078 4.197 1.00 88.69 79 ASN A N 1
ATOM 609 C CA . ASN A 1 79 ? 1.687 9.851 3.403 1.00 88.69 79 ASN A CA 1
ATOM 610 C C . ASN A 1 79 ? 0.699 8.852 4.034 1.00 88.69 79 ASN A C 1
ATOM 612 O O . ASN A 1 79 ? -0.513 9.062 3.957 1.00 88.69 79 ASN A O 1
ATOM 616 N N . LYS A 1 80 ? 1.188 7.806 4.710 1.00 89.62 80 LYS A N 1
ATOM 617 C CA . LYS A 1 80 ? 0.338 6.793 5.356 1.00 89.62 80 LYS A CA 1
ATOM 618 C C . LYS A 1 80 ? -0.385 7.343 6.582 1.00 89.62 80 LYS A C 1
ATOM 620 O O . LYS A 1 80 ? -1.569 7.067 6.756 1.00 89.62 80 LYS A O 1
ATOM 625 N N . GLU A 1 81 ? 0.283 8.147 7.409 1.00 84.88 81 GLU A N 1
ATOM 626 C CA . GLU A 1 81 ? -0.390 8.760 8.560 1.00 84.88 81 GLU A CA 1
ATOM 627 C C . GLU A 1 81 ? -1.321 9.892 8.131 1.00 84.88 81 GLU A C 1
ATOM 629 O O . GLU A 1 81 ? -2.383 10.062 8.726 1.00 84.88 81 GLU A O 1
ATOM 634 N N . LEU A 1 82 ? -0.990 10.627 7.062 1.00 87.88 82 LEU A N 1
ATOM 635 C CA . LEU A 1 82 ? -1.925 11.593 6.485 1.00 87.88 82 LEU A CA 1
ATOM 636 C C . LEU A 1 82 ? -3.227 10.906 6.044 1.00 87.88 82 LEU A C 1
ATOM 638 O O . LEU A 1 82 ? -4.311 11.408 6.347 1.00 87.88 82 LEU A O 1
ATOM 642 N N . LEU A 1 83 ? -3.134 9.740 5.392 1.00 86.50 83 LEU A N 1
ATOM 643 C CA . LEU A 1 83 ? -4.299 8.926 5.032 1.00 86.50 83 LEU A CA 1
ATOM 644 C C . LEU A 1 83 ? -5.123 8.544 6.272 1.00 86.50 83 LEU A C 1
ATOM 646 O O . LEU A 1 83 ? -6.342 8.719 6.278 1.00 86.50 83 LEU A O 1
ATOM 650 N N . HIS A 1 84 ? -4.472 8.065 7.334 1.00 85.75 84 HIS A N 1
ATOM 651 C CA . HIS A 1 84 ? -5.143 7.712 8.590 1.00 85.75 84 HIS A CA 1
ATOM 652 C C . HIS A 1 84 ? -5.826 8.913 9.254 1.00 85.75 84 HIS A C 1
ATOM 654 O O . HIS A 1 84 ? -6.972 8.826 9.703 1.00 85.75 84 HIS A O 1
ATOM 660 N N . GLY A 1 85 ? -5.147 10.059 9.289 1.00 83.88 85 GLY A N 1
ATOM 661 C CA . GLY A 1 85 ? -5.685 11.306 9.823 1.00 83.88 85 GLY A CA 1
ATOM 662 C C . GLY A 1 85 ? -6.927 11.766 9.062 1.00 83.88 85 GLY A C 1
ATOM 663 O O . GLY A 1 85 ? -7.953 12.063 9.679 1.00 83.88 85 GLY A O 1
ATOM 664 N N . LEU A 1 86 ? -6.876 11.750 7.726 1.00 84.81 86 LEU A N 1
ATOM 665 C CA . LEU A 1 86 ? -8.026 12.059 6.874 1.00 84.81 86 LEU A CA 1
ATOM 666 C C . LEU A 1 86 ? -9.170 11.069 7.091 1.00 84.81 86 LEU A C 1
ATOM 668 O O . LEU A 1 86 ? -10.312 11.498 7.247 1.00 84.81 86 LEU A O 1
ATOM 672 N N . TRP A 1 87 ? -8.881 9.768 7.183 1.00 83.31 87 TRP A N 1
ATOM 673 C CA . TRP A 1 87 ? -9.896 8.760 7.482 1.00 83.31 87 TRP A CA 1
ATOM 674 C C . TRP A 1 87 ? -10.590 9.046 8.812 1.00 83.31 87 TRP A C 1
ATOM 676 O O . TRP A 1 87 ? -11.815 9.001 8.871 1.00 83.31 87 TRP A O 1
ATOM 686 N N . LYS A 1 88 ? -9.849 9.413 9.865 1.00 81.81 88 LYS A N 1
ATOM 687 C CA . LYS A 1 88 ? -10.439 9.787 11.159 1.00 81.81 88 LYS A CA 1
ATOM 688 C C . LYS A 1 88 ? -11.339 11.018 11.054 1.00 81.81 88 LYS A C 1
ATOM 690 O O . LYS A 1 88 ? -12.392 11.039 11.686 1.00 81.81 88 LYS A O 1
ATOM 695 N N . ILE A 1 89 ? -10.940 12.032 10.283 1.00 80.62 89 ILE A N 1
ATOM 696 C CA . ILE A 1 89 ? -11.732 13.257 10.083 1.00 80.62 89 ILE A CA 1
ATOM 697 C C . ILE A 1 89 ? -13.021 12.938 9.321 1.00 80.62 89 ILE A C 1
ATOM 699 O O . ILE A 1 89 ? -14.109 13.268 9.788 1.00 80.62 89 ILE A O 1
ATOM 703 N N . VAL A 1 90 ? -12.904 12.268 8.173 1.00 76.81 90 VAL A N 1
ATOM 704 C CA . VAL A 1 90 ? -14.040 11.947 7.299 1.00 76.81 90 VAL A CA 1
ATOM 705 C C . VAL A 1 90 ? -14.985 10.961 7.979 1.00 76.81 90 VAL A C 1
ATOM 707 O O . VAL A 1 90 ? -16.192 11.170 7.971 1.00 76.81 90 VAL A O 1
ATOM 710 N N . SER A 1 91 ? -14.451 9.938 8.645 1.00 72.75 91 SER A N 1
ATOM 711 C CA . SER A 1 91 ? -15.254 8.936 9.348 1.00 72.75 91 SER A CA 1
ATOM 712 C C . SER A 1 91 ? -16.036 9.551 10.500 1.00 72.75 91 SER A C 1
ATOM 714 O O . SER A 1 91 ? -17.236 9.325 10.594 1.00 72.75 91 SER A O 1
ATOM 716 N N . LYS A 1 92 ? -15.414 10.396 11.336 1.00 62.03 92 LYS A N 1
ATOM 717 C CA . LYS A 1 92 ? -16.145 11.114 12.395 1.00 62.03 92 LYS A CA 1
ATOM 718 C C . LYS A 1 92 ? -17.297 11.951 11.835 1.00 62.03 92 LYS A C 1
ATOM 720 O O . LYS A 1 92 ? -18.346 12.005 12.465 1.00 62.03 92 LYS A O 1
ATOM 725 N N . LYS A 1 93 ? -17.107 12.561 10.660 1.00 54.41 93 LYS A N 1
ATOM 726 C CA . LYS A 1 93 ? -18.121 13.384 9.991 1.00 54.41 93 LYS A CA 1
ATOM 727 C C . LYS A 1 93 ? -19.263 12.548 9.394 1.00 54.41 93 LYS A C 1
ATOM 729 O O . LYS A 1 93 ? -20.425 12.858 9.621 1.00 54.41 93 LYS A O 1
ATOM 734 N N . CYS A 1 94 ? -18.951 11.440 8.718 1.00 49.94 94 CYS A N 1
ATOM 735 C CA . CYS A 1 94 ? -19.960 10.516 8.188 1.00 49.94 94 CYS A CA 1
ATOM 736 C C . CYS A 1 94 ? -20.733 9.771 9.291 1.00 49.94 94 CYS A C 1
ATOM 738 O O . CYS A 1 94 ? -21.909 9.482 9.100 1.00 49.94 94 CYS A O 1
ATOM 740 N N . PHE A 1 95 ? -20.120 9.493 10.450 1.00 50.56 95 PHE A N 1
ATOM 741 C CA . PHE A 1 95 ? -20.829 8.895 11.591 1.00 50.56 95 PHE A CA 1
ATOM 742 C C . PHE A 1 95 ? -21.716 9.891 12.344 1.00 50.56 95 PHE A C 1
ATOM 744 O O . PHE A 1 95 ? -22.720 9.472 12.908 1.00 50.56 95 PHE A O 1
ATOM 751 N N . SER A 1 96 ? -21.403 11.194 12.334 1.00 45.12 96 SER A N 1
ATOM 752 C CA . SER A 1 96 ? -22.297 12.211 12.906 1.00 45.12 96 SER A CA 1
ATOM 753 C C . SER A 1 96 ? -23.485 12.562 12.008 1.00 45.12 96 SER A C 1
ATOM 755 O O . SER A 1 96 ? -24.486 13.060 12.512 1.00 45.12 96 SER A O 1
ATOM 757 N N . GLU A 1 97 ? -23.374 12.337 10.695 1.00 37.72 97 GLU A N 1
ATOM 758 C CA . GLU A 1 97 ? -24.363 12.794 9.706 1.00 37.72 97 GLU A CA 1
ATOM 759 C C . GLU A 1 97 ? -25.277 11.684 9.156 1.00 37.72 97 GLU A C 1
ATOM 761 O O . GLU A 1 97 ? -26.214 12.011 8.441 1.00 37.72 97 GLU A O 1
ATOM 766 N N . GLY A 1 98 ? -25.074 10.412 9.530 1.00 36.09 98 GLY A N 1
ATOM 767 C CA . GLY A 1 98 ? -26.017 9.313 9.269 1.00 36.09 98 GLY A CA 1
ATOM 768 C C . GLY A 1 98 ? -26.345 9.089 7.787 1.00 36.09 98 GLY A C 1
ATOM 769 O O . GLY A 1 98 ? -27.352 9.589 7.291 1.00 36.09 98 GLY A O 1
ATOM 770 N N . PHE A 1 99 ? -25.523 8.292 7.100 1.00 34.12 99 PHE A N 1
ATOM 771 C CA . PHE A 1 99 ? -25.893 7.660 5.826 1.00 34.12 99 PHE A CA 1
ATOM 772 C C . PHE A 1 99 ? -26.417 6.245 6.055 1.00 34.12 99 PHE A C 1
ATOM 774 O O . PHE A 1 99 ? -25.770 5.513 6.841 1.00 34.12 99 PHE A O 1
#

Organism: Thlaspi arvense (NCBI:txid13288)

Sequence (99 aa):
MLVLQGRIGDLLDAGVNRSPSAYLNNPAEERSKYKHNVDTEMTLLKFVDDEWGSIGSFNWFATHGTSMSRSNSLISGDNKELLHGLWKIVSKKCFSEGF